Protein AF-A0A940ANB1-F1 (afdb_monomer)

Secondary structure (DSSP, 8-state):
----S----S-HHHHHHHHH---HHHHHTS-HHHHHHHHHHHHHHHHHHH-TTS-HHHHHHHHHHHHHHHHTTS-HHHHHHHHHHHHHHHHHHHHHHHHHHHHHHHHTTTS-GGG---SHHHHHHTTTTTTTHHHHS--

Foldseek 3Di:
DPPPDPDDPDDLLLLLCLQLVDDSVVLVPDDPVLNVLSSVLSSLLLCLQQQLVDDVVVSLVVSVVSLVVCVVVDDPVSNVSNVNSSVVNVVVSVVVVVVVVVVLVVVVVPDPPVVDDDHRVVVVVVPVPCSVVVSVDDD

Nearest PDB structures (foldseek):
  9cu8-assembly1_A  TM=6.565E-01  e=6.803E+00  synthetic construct

Structure (mmCIF, N/CA/C/O backbone):
data_AF-A0A940ANB1-F1
#
_entry.id   AF-A0A940ANB1-F1
#
loop_
_atom_site.group_PDB
_atom_site.id
_atom_site.type_symbol
_atom_site.label_atom_id
_atom_site.label_alt_id
_atom_site.label_comp_id
_atom_site.label_asym_id
_atom_site.label_entity_id
_atom_site.label_seq_id
_atom_site.pdbx_PDB_ins_code
_atom_site.Cartn_x
_atom_site.Cartn_y
_atom_site.Cartn_z
_atom_site.occupancy
_atom_site.B_iso_or_equiv
_atom_site.auth_seq_id
_atom_site.auth_comp_id
_atom_site.auth_asym_id
_atom_site.auth_atom_id
_atom_site.pdbx_PDB_model_num
ATOM 1 N N . MET A 1 1 ? 27.327 -0.856 2.476 1.00 36.88 1 MET A N 1
ATOM 2 C CA . MET A 1 1 ? 26.542 -0.294 3.599 1.00 36.88 1 MET A CA 1
ATOM 3 C C . MET A 1 1 ? 25.291 -1.144 3.714 1.00 36.88 1 MET A C 1
ATOM 5 O O . MET A 1 1 ? 24.704 -1.387 2.666 1.00 36.88 1 MET A O 1
ATOM 9 N N . PRO A 1 2 ? 24.929 -1.680 4.891 1.00 42.09 2 PRO A N 1
ATOM 10 C CA . PRO A 1 2 ? 23.732 -2.504 4.989 1.00 42.09 2 PRO A CA 1
ATOM 11 C C . PRO A 1 2 ? 22.532 -1.597 4.712 1.00 42.09 2 PRO A C 1
ATOM 13 O O . PRO A 1 2 ? 22.442 -0.509 5.285 1.00 42.09 2 PRO A O 1
ATOM 16 N N . GLN A 1 3 ? 21.682 -1.996 3.766 1.00 41.97 3 GLN A N 1
ATOM 17 C CA . GLN A 1 3 ? 20.464 -1.269 3.438 1.00 41.97 3 GLN A CA 1
ATOM 18 C C . GLN A 1 3 ? 19.601 -1.202 4.702 1.00 41.97 3 GLN A C 1
ATOM 20 O O . GLN A 1 3 ? 19.067 -2.211 5.148 1.00 41.97 3 GLN A O 1
ATOM 25 N N . LYS A 1 4 ? 19.505 -0.018 5.316 1.00 41.09 4 LYS A N 1
ATOM 26 C CA . LYS A 1 4 ? 18.552 0.270 6.396 1.00 41.09 4 LYS A CA 1
ATOM 27 C C . LYS A 1 4 ? 17.179 0.561 5.784 1.00 41.09 4 LYS A C 1
ATOM 29 O O . LYS A 1 4 ? 16.642 1.650 5.959 1.00 41.09 4 LYS A O 1
ATOM 34 N N . GLY A 1 5 ? 16.677 -0.379 4.992 1.00 49.72 5 GLY A N 1
ATOM 35 C CA . GLY A 1 5 ? 15.262 -0.435 4.654 1.00 49.72 5 GLY A CA 1
ATOM 36 C C . GLY A 1 5 ? 14.501 -1.121 5.793 1.00 49.72 5 GLY A C 1
ATOM 37 O O . GLY A 1 5 ? 15.119 -1.837 6.587 1.00 49.72 5 GLY A O 1
ATOM 38 N N . PRO A 1 6 ? 13.189 -0.896 5.926 1.00 55.38 6 PRO A N 1
ATOM 39 C CA . PRO A 1 6 ? 12.353 -1.721 6.793 1.00 55.38 6 PRO A CA 1
ATOM 40 C C . PRO A 1 6 ? 12.546 -3.198 6.413 1.00 55.38 6 PRO A C 1
ATOM 42 O O . PRO A 1 6 ? 12.439 -3.559 5.246 1.00 55.38 6 PRO A O 1
ATOM 45 N N . HIS A 1 7 ? 12.879 -4.054 7.381 1.00 57.97 7 HIS A N 1
ATOM 46 C CA . HIS A 1 7 ? 12.994 -5.489 7.124 1.00 57.97 7 HIS A CA 1
ATOM 47 C C . HIS A 1 7 ? 11.590 -6.084 7.011 1.00 57.97 7 HIS A C 1
ATOM 49 O O . HIS A 1 7 ? 10.939 -6.324 8.025 1.00 57.97 7 HIS A O 1
ATOM 55 N N . ILE A 1 8 ? 11.132 -6.297 5.780 1.00 61.28 8 ILE A N 1
ATOM 56 C CA . ILE A 1 8 ? 9.931 -7.075 5.476 1.00 61.28 8 ILE A CA 1
ATOM 57 C C . ILE A 1 8 ? 10.381 -8.529 5.284 1.00 61.28 8 ILE A C 1
ATOM 59 O O . ILE A 1 8 ? 11.298 -8.799 4.511 1.00 61.28 8 ILE A O 1
ATOM 63 N N . SER A 1 9 ? 9.798 -9.465 6.035 1.00 68.06 9 SER A N 1
ATOM 64 C CA . SER A 1 9 ? 10.188 -10.887 6.011 1.00 68.06 9 SER A CA 1
ATOM 65 C C . SER A 1 9 ? 9.550 -11.685 4.865 1.00 68.06 9 SER A C 1
ATOM 67 O O . SER A 1 9 ? 9.920 -12.835 4.634 1.00 68.06 9 SER A O 1
ATOM 69 N N . ILE A 1 10 ? 8.624 -11.064 4.135 1.00 71.75 10 ILE A N 1
ATOM 70 C CA . ILE A 1 10 ? 7.862 -11.638 3.022 1.00 71.75 10 ILE A CA 1
ATOM 71 C C . ILE A 1 10 ? 8.644 -11.480 1.711 1.00 71.75 10 ILE A C 1
ATOM 73 O O . ILE A 1 10 ? 9.377 -10.509 1.530 1.00 71.75 10 ILE A O 1
ATOM 77 N N . SER A 1 11 ? 8.465 -12.422 0.777 1.00 85.44 11 SER A N 1
ATOM 78 C CA . SER A 1 11 ? 9.072 -12.333 -0.557 1.00 85.44 11 SER A CA 1
ATOM 79 C C . SER A 1 11 ? 8.687 -11.022 -1.269 1.00 85.44 11 SER A C 1
ATOM 81 O O . SER A 1 11 ? 7.489 -10.723 -1.359 1.00 85.44 11 SER A O 1
ATOM 83 N N . PRO A 1 12 ? 9.655 -10.278 -1.839 1.00 86.56 12 PRO A N 1
ATOM 84 C CA . PRO A 1 12 ? 9.388 -9.059 -2.602 1.00 86.56 12 PRO A CA 1
ATOM 85 C C . PRO A 1 12 ? 8.376 -9.258 -3.736 1.00 86.56 12 PRO A C 1
ATOM 87 O O . PRO A 1 12 ? 7.512 -8.409 -3.937 1.00 86.56 12 PRO A O 1
ATOM 90 N N . ASP A 1 13 ? 8.413 -10.403 -4.421 1.00 89.25 13 ASP A N 1
ATOM 91 C CA . ASP A 1 13 ? 7.499 -10.706 -5.532 1.00 89.25 13 ASP A CA 1
ATOM 92 C C . ASP A 1 13 ? 6.045 -10.792 -5.057 1.00 89.25 13 ASP A C 1
ATOM 94 O O . ASP A 1 13 ? 5.119 -10.330 -5.727 1.00 89.25 13 ASP A O 1
ATOM 98 N N . PHE A 1 14 ? 5.843 -11.332 -3.852 1.00 88.88 14 PHE A N 1
ATOM 99 C CA . PHE A 1 14 ? 4.524 -11.413 -3.240 1.00 88.88 14 PHE A CA 1
ATOM 100 C C . PHE A 1 14 ? 4.016 -10.024 -2.839 1.00 88.88 14 PHE A C 1
ATOM 102 O O . PHE A 1 14 ? 2.851 -9.698 -3.070 1.00 88.88 14 PHE A O 1
ATOM 109 N N . VAL A 1 15 ? 4.890 -9.178 -2.284 1.00 90.06 15 VAL A N 1
ATOM 110 C CA . VAL A 1 15 ? 4.549 -7.789 -1.942 1.00 90.06 15 VAL A CA 1
ATOM 111 C C . VAL A 1 15 ? 4.177 -7.009 -3.204 1.00 90.06 15 VAL A C 1
ATOM 113 O O . VAL A 1 15 ? 3.132 -6.361 -3.235 1.00 90.06 15 VAL A O 1
ATOM 116 N N . VAL A 1 16 ? 4.962 -7.130 -4.277 1.00 94.44 16 VAL A N 1
ATOM 117 C CA . VAL A 1 16 ? 4.680 -6.500 -5.575 1.00 94.44 16 VAL A CA 1
ATOM 118 C C . VAL A 1 16 ? 3.343 -6.974 -6.144 1.00 94.44 16 VAL A C 1
ATOM 120 O O . VAL A 1 16 ? 2.517 -6.145 -6.532 1.00 94.44 16 VAL A O 1
ATOM 123 N N . ASN A 1 17 ? 3.075 -8.281 -6.145 1.00 94.50 17 ASN A N 1
ATOM 124 C CA . ASN A 1 17 ? 1.800 -8.808 -6.623 1.00 94.50 17 ASN A CA 1
ATOM 125 C C . ASN A 1 17 ? 0.613 -8.297 -5.805 1.00 94.50 17 ASN A C 1
ATOM 127 O O . ASN A 1 17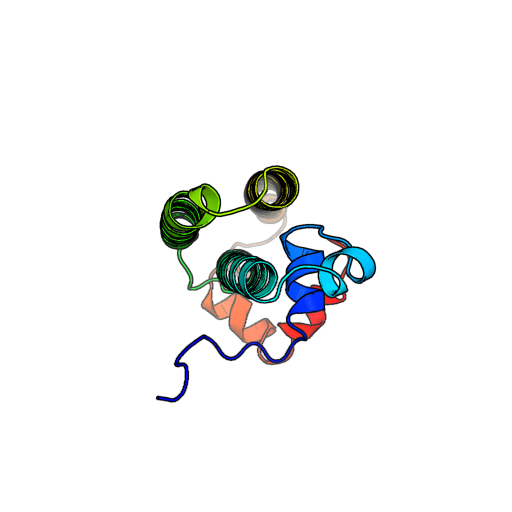 ? -0.400 -7.876 -6.362 1.00 94.50 17 ASN A O 1
ATOM 131 N N . ARG A 1 18 ? 0.729 -8.304 -4.480 1.00 90.81 18 ARG A N 1
ATOM 132 C CA . ARG A 1 18 ? -0.365 -7.901 -3.601 1.00 90.81 18 ARG A CA 1
ATOM 133 C C . ARG A 1 18 ? -0.667 -6.409 -3.693 1.00 90.81 18 ARG A C 1
ATOM 135 O O . ARG A 1 18 ? -1.838 -6.035 -3.742 1.00 90.81 18 ARG A O 1
ATOM 142 N N . ILE A 1 19 ? 0.376 -5.583 -3.703 1.00 94.19 19 ILE A N 1
ATOM 143 C CA . ILE A 1 19 ? 0.274 -4.125 -3.614 1.00 94.19 19 ILE A CA 1
ATOM 144 C C . ILE A 1 19 ? 0.051 -3.491 -4.985 1.00 94.19 19 ILE A C 1
ATOM 146 O O . ILE A 1 19 ? -0.849 -2.671 -5.135 1.00 94.19 19 ILE A O 1
ATOM 150 N N . LEU A 1 20 ? 0.834 -3.888 -5.992 1.00 96.31 20 LEU A N 1
ATOM 151 C CA . LEU A 1 20 ? 0.785 -3.306 -7.337 1.00 96.31 20 LEU A CA 1
ATOM 152 C C . LEU A 1 20 ? -0.037 -4.136 -8.330 1.00 96.31 20 LEU A C 1
ATOM 154 O O . LEU A 1 20 ? -0.216 -3.704 -9.464 1.00 96.31 20 LEU A O 1
ATOM 158 N N . ARG A 1 21 ? -0.545 -5.314 -7.933 1.00 95.19 21 ARG A N 1
ATOM 159 C CA . ARG A 1 21 ? -1.335 -6.224 -8.794 1.00 95.19 21 ARG A CA 1
ATOM 160 C C . ARG A 1 21 ? -0.591 -6.719 -10.036 1.00 95.19 21 ARG A C 1
ATOM 162 O O . ARG A 1 21 ? -1.212 -7.187 -10.986 1.00 95.19 21 ARG A O 1
ATOM 169 N N . ILE A 1 22 ? 0.739 -6.682 -10.001 1.00 95.50 22 ILE A N 1
ATOM 170 C CA . ILE A 1 22 ? 1.594 -7.183 -11.078 1.00 95.50 22 ILE A CA 1
ATOM 171 C C . ILE A 1 22 ? 1.689 -8.704 -10.949 1.00 95.50 22 ILE A C 1
ATOM 173 O O . ILE A 1 22 ? 1.943 -9.235 -9.867 1.00 95.50 22 ILE A O 1
ATOM 177 N N . ASN A 1 23 ? 1.434 -9.428 -12.037 1.00 93.69 23 ASN A N 1
ATOM 178 C CA . ASN A 1 23 ? 1.528 -10.885 -12.044 1.00 93.69 23 ASN A CA 1
ATOM 179 C C . ASN A 1 23 ? 2.981 -11.335 -11.785 1.00 93.69 23 ASN A C 1
ATOM 181 O O . ASN A 1 23 ? 3.905 -10.753 -12.342 1.00 93.69 23 ASN A O 1
ATOM 185 N N . ILE A 1 24 ? 3.166 -12.361 -10.947 1.00 92.62 24 ILE A N 1
ATOM 186 C CA . ILE A 1 24 ? 4.496 -12.836 -10.528 1.00 92.62 24 ILE A CA 1
ATOM 187 C C . ILE A 1 24 ? 5.296 -13.370 -11.725 1.00 92.62 24 ILE A C 1
ATOM 189 O O . ILE A 1 24 ? 6.456 -13.005 -11.881 1.00 92.62 24 ILE A O 1
ATOM 193 N N . ASP A 1 25 ? 4.665 -14.150 -12.606 1.00 91.56 25 ASP A N 1
ATOM 194 C CA . ASP A 1 25 ? 5.330 -14.728 -13.781 1.00 91.56 25 ASP A CA 1
ATOM 195 C C . ASP A 1 25 ? 5.787 -13.635 -14.763 1.00 91.56 25 ASP A C 1
ATOM 197 O O . ASP A 1 25 ? 6.876 -13.717 -15.330 1.00 91.56 25 ASP A O 1
ATO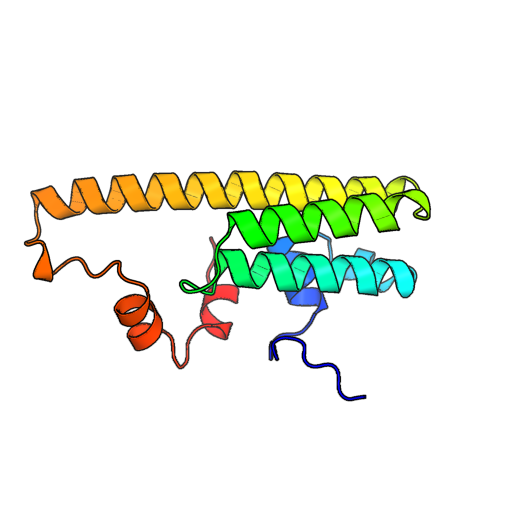M 201 N N . ASP A 1 26 ? 4.975 -12.585 -14.952 1.00 92.19 26 ASP A N 1
ATOM 202 C CA . ASP A 1 26 ? 5.383 -11.419 -15.748 1.00 92.19 26 ASP A CA 1
ATOM 203 C C . ASP A 1 26 ? 6.539 -10.677 -15.066 1.00 92.19 26 ASP A C 1
ATOM 205 O O . ASP A 1 26 ? 7.544 -10.358 -15.702 1.00 92.19 26 ASP A O 1
ATOM 209 N N . PHE A 1 27 ? 6.430 -10.464 -13.754 1.00 95.00 27 PHE A N 1
ATOM 210 C CA . PHE A 1 27 ? 7.409 -9.728 -12.964 1.00 95.00 27 PHE A CA 1
ATOM 211 C C . PHE A 1 27 ? 8.804 -10.370 -12.976 1.00 95.00 27 PHE A C 1
ATOM 213 O O . PHE A 1 27 ? 9.803 -9.659 -13.116 1.00 95.00 27 PHE A O 1
ATOM 220 N N . GLU A 1 28 ? 8.900 -11.700 -12.906 1.00 93.19 28 GLU A N 1
ATOM 221 C CA . GLU A 1 28 ? 10.174 -12.430 -12.990 1.00 93.19 28 GLU A CA 1
ATOM 222 C C . GLU A 1 28 ? 10.941 -12.135 -14.293 1.00 93.19 28 GLU A C 1
ATOM 224 O O . GLU A 1 28 ? 12.177 -12.094 -14.305 1.00 93.19 28 GLU A O 1
ATOM 229 N N . GLY A 1 29 ? 10.221 -11.874 -15.389 1.00 93.81 29 GLY A N 1
ATOM 230 C CA . GLY A 1 29 ? 10.793 -11.554 -16.696 1.00 93.81 29 GLY A CA 1
ATOM 231 C C . GLY A 1 29 ? 11.287 -10.112 -16.846 1.00 93.81 29 GLY A C 1
ATOM 232 O O . GLY A 1 29 ? 11.946 -9.790 -17.840 1.00 93.81 29 GLY A O 1
ATOM 233 N N . TRP A 1 30 ? 10.991 -9.226 -15.891 1.00 96.44 30 TRP A N 1
ATOM 234 C CA . TRP A 1 30 ? 11.328 -7.808 -16.004 1.00 96.44 30 TRP A CA 1
ATOM 235 C C . TRP A 1 30 ? 12.830 -7.548 -15.818 1.00 96.44 30 TRP A C 1
ATOM 237 O O . TRP A 1 30 ? 13.502 -8.272 -15.079 1.00 96.44 30 TRP A O 1
ATOM 247 N N . PRO A 1 31 ? 13.385 -6.481 -16.427 1.00 96.44 31 PRO A N 1
ATOM 248 C CA . PRO A 1 31 ? 14.765 -6.086 -16.185 1.00 96.44 31 PRO A CA 1
ATOM 249 C C . PRO A 1 31 ? 14.990 -5.748 -14.709 1.00 96.44 31 PRO A C 1
ATOM 251 O O . PRO A 1 31 ? 14.153 -5.104 -14.078 1.00 96.44 31 PRO A O 1
ATOM 254 N N . GLU A 1 32 ? 16.160 -6.112 -14.185 1.00 94.62 32 GLU A N 1
ATOM 255 C CA . GLU A 1 32 ? 16.497 -5.974 -12.761 1.00 94.62 32 GLU A CA 1
ATOM 256 C C . GLU A 1 32 ? 16.247 -4.564 -12.206 1.00 94.62 32 GLU A C 1
ATOM 258 O O . GLU A 1 32 ? 15.662 -4.406 -11.139 1.00 94.62 32 GLU A O 1
ATOM 263 N N . SER A 1 33 ? 16.620 -3.521 -12.951 1.00 93.31 33 SER A N 1
ATOM 264 C CA . SER A 1 33 ? 16.404 -2.133 -12.527 1.00 93.31 33 SER A CA 1
ATOM 265 C C . SER A 1 33 ? 14.922 -1.776 -12.386 1.00 93.31 33 SER A C 1
ATOM 267 O O . SER A 1 33 ? 14.552 -1.010 -11.501 1.00 93.31 33 SER A O 1
ATOM 269 N N . VAL A 1 34 ? 14.067 -2.341 -13.242 1.00 96.12 34 VAL A N 1
ATOM 270 C CA . VAL A 1 34 ? 12.615 -2.132 -13.200 1.00 96.12 34 VAL A CA 1
ATOM 271 C C . VAL A 1 34 ? 12.012 -2.886 -12.019 1.00 96.12 34 VAL A C 1
ATOM 273 O O . VAL A 1 34 ? 11.187 -2.330 -11.295 1.00 96.12 34 VAL A O 1
ATOM 276 N N . ARG A 1 35 ? 12.465 -4.124 -11.779 1.00 96.19 35 ARG A N 1
ATOM 277 C CA . ARG A 1 35 ? 12.049 -4.902 -10.608 1.00 96.19 35 ARG A CA 1
ATOM 278 C C . ARG A 1 35 ? 12.397 -4.195 -9.312 1.00 96.19 35 ARG A C 1
ATOM 280 O O . ARG A 1 35 ? 11.541 -4.060 -8.447 1.00 96.19 35 ARG A O 1
ATOM 287 N N . GLN A 1 36 ? 13.620 -3.683 -9.201 1.00 94.88 36 GLN A N 1
ATOM 288 C CA . GLN A 1 36 ? 14.069 -2.991 -7.999 1.00 94.88 36 GLN A CA 1
ATOM 289 C C . GLN A 1 36 ? 13.232 -1.739 -7.702 1.00 94.88 36 GLN A C 1
ATOM 291 O O . GLN A 1 36 ? 12.918 -1.480 -6.537 1.00 94.88 36 GLN A O 1
ATOM 296 N N . LEU A 1 37 ? 12.836 -0.992 -8.739 1.00 95.69 37 LEU A N 1
ATOM 297 C CA . LEU A 1 37 ? 11.917 0.136 -8.599 1.00 95.69 37 LEU A CA 1
ATOM 298 C C . LEU A 1 37 ? 10.549 -0.330 -8.092 1.00 95.69 37 LEU A C 1
ATOM 300 O O . LEU A 1 37 ? 10.078 0.187 -7.078 1.00 95.69 37 LEU A O 1
ATOM 304 N N . ALA A 1 38 ? 9.941 -1.315 -8.759 1.00 96.75 38 ALA A N 1
ATOM 305 C CA . ALA A 1 38 ? 8.625 -1.839 -8.402 1.00 96.75 38 ALA A CA 1
ATOM 306 C C . ALA A 1 38 ? 8.592 -2.402 -6.973 1.00 96.75 38 ALA A C 1
ATOM 308 O O . ALA A 1 38 ? 7.678 -2.071 -6.224 1.00 96.75 38 ALA A O 1
ATOM 309 N N . ILE A 1 39 ? 9.614 -3.167 -6.571 1.00 95.50 39 ILE A N 1
ATOM 310 C CA . ILE A 1 39 ? 9.791 -3.655 -5.195 1.00 95.50 39 ILE A CA 1
ATOM 311 C C . ILE A 1 39 ? 9.829 -2.475 -4.235 1.00 95.50 39 ILE A C 1
ATOM 313 O O . ILE A 1 39 ? 9.043 -2.424 -3.299 1.00 95.50 39 ILE A O 1
ATOM 317 N N . SER A 1 40 ? 10.683 -1.485 -4.500 1.00 94.88 40 SER A N 1
ATOM 318 C CA . SER A 1 40 ? 10.850 -0.364 -3.577 1.00 94.88 40 SER A CA 1
ATOM 319 C C . SER A 1 40 ? 9.573 0.463 -3.395 1.00 94.88 40 SER A C 1
ATOM 321 O O . SER A 1 40 ? 9.292 0.923 -2.292 1.00 94.88 40 SER A O 1
ATOM 323 N N . ILE A 1 41 ? 8.782 0.619 -4.460 1.00 96.56 41 ILE A N 1
ATOM 324 C CA . ILE A 1 41 ? 7.471 1.270 -4.409 1.00 96.56 41 ILE A CA 1
ATOM 325 C C . ILE A 1 41 ? 6.484 0.397 -3.630 1.00 96.56 41 ILE A C 1
ATOM 327 O O . ILE A 1 41 ? 5.796 0.896 -2.744 1.00 96.56 41 ILE A O 1
ATOM 331 N N . ALA A 1 42 ? 6.419 -0.901 -3.934 1.00 95.38 42 ALA A N 1
ATOM 332 C CA . ALA A 1 42 ? 5.492 -1.824 -3.294 1.00 95.38 42 ALA A CA 1
ATOM 333 C C . ALA A 1 42 ? 5.749 -1.951 -1.785 1.00 95.38 42 ALA A C 1
ATOM 335 O O . ALA A 1 42 ? 4.797 -1.945 -1.012 1.00 95.38 42 ALA A O 1
ATOM 336 N N . GLU A 1 43 ? 7.009 -2.005 -1.352 1.00 91.19 43 GLU A N 1
ATOM 337 C CA . GLU A 1 43 ? 7.389 -2.030 0.065 1.00 91.19 43 GLU A CA 1
ATOM 338 C C . GLU A 1 43 ? 6.968 -0.748 0.795 1.00 91.19 43 GLU A C 1
ATOM 340 O O . GLU A 1 43 ? 6.480 -0.799 1.923 1.00 91.19 43 GLU A O 1
ATOM 345 N N . GLU A 1 44 ? 7.122 0.415 0.159 1.00 92.94 44 GLU A N 1
ATOM 346 C CA . GLU A 1 44 ? 6.746 1.692 0.766 1.00 92.94 44 GLU A CA 1
ATOM 347 C C . GLU A 1 44 ? 5.220 1.819 0.900 1.00 92.94 44 GLU A C 1
ATOM 349 O O . GLU A 1 44 ? 4.709 2.176 1.963 1.00 92.94 44 GLU A O 1
ATOM 354 N N . LEU A 1 45 ? 4.478 1.435 -0.142 1.00 94.56 45 LEU A N 1
ATOM 355 C CA . LEU A 1 45 ? 3.015 1.362 -0.117 1.00 94.56 45 LEU A CA 1
ATOM 356 C C . LEU A 1 45 ? 2.505 0.308 0.882 1.00 94.56 45 LEU A C 1
ATOM 358 O O . LEU A 1 45 ? 1.534 0.555 1.596 1.00 94.56 45 LEU A O 1
ATOM 362 N N . PHE A 1 46 ? 3.187 -0.833 1.001 1.00 90.81 46 PHE A N 1
ATOM 363 C CA . PHE A 1 46 ? 2.890 -1.853 2.007 1.00 90.81 46 PHE A CA 1
ATOM 364 C C . PHE A 1 46 ? 2.942 -1.268 3.422 1.00 90.81 46 PHE A C 1
ATOM 366 O O . PHE A 1 46 ? 2.041 -1.508 4.225 1.00 90.81 46 PHE A O 1
ATOM 373 N N . LEU A 1 47 ? 3.942 -0.435 3.726 1.00 87.19 47 LEU A N 1
ATOM 374 C CA . LEU A 1 47 ? 4.010 0.244 5.019 1.00 87.19 47 LEU A CA 1
ATOM 375 C C . LEU A 1 47 ? 2.823 1.184 5.255 1.00 87.19 47 LEU A C 1
ATOM 377 O O . LEU A 1 47 ? 2.311 1.213 6.370 1.00 87.19 47 LEU A O 1
ATOM 381 N N . ALA A 1 48 ? 2.367 1.924 4.241 1.00 90.38 48 ALA A N 1
ATOM 382 C CA . ALA A 1 48 ? 1.191 2.788 4.382 1.00 90.38 48 ALA A CA 1
ATOM 383 C C . ALA A 1 48 ? -0.095 1.997 4.671 1.00 90.38 48 ALA A C 1
ATOM 385 O O . ALA A 1 48 ? -0.936 2.460 5.437 1.00 90.38 48 ALA A O 1
ATOM 386 N N . ALA A 1 49 ? -0.240 0.804 4.090 1.00 88.56 49 ALA A N 1
ATOM 387 C CA . ALA A 1 49 ? -1.402 -0.047 4.329 1.00 88.56 49 ALA A CA 1
ATOM 388 C C . ALA A 1 49 ? -1.356 -0.743 5.699 1.00 88.56 49 ALA A C 1
ATOM 390 O O . ALA A 1 49 ? -2.366 -0.803 6.399 1.00 88.56 49 ALA A O 1
ATOM 391 N N . TYR A 1 50 ? -0.193 -1.264 6.092 1.00 83.44 50 TYR A N 1
ATOM 392 C CA . TYR A 1 50 ? -0.113 -2.239 7.183 1.00 83.44 50 TYR A CA 1
ATOM 393 C C . TYR A 1 50 ? 0.571 -1.732 8.455 1.00 83.44 50 TYR A C 1
ATOM 395 O O . TYR A 1 50 ? 0.453 -2.382 9.495 1.00 83.44 50 TYR A O 1
ATOM 403 N N . ASN A 1 51 ? 1.231 -0.569 8.428 1.00 83.38 51 ASN A N 1
ATOM 404 C CA . ASN A 1 51 ? 1.836 0.031 9.616 1.00 83.38 51 ASN A CA 1
ATOM 405 C C . ASN A 1 51 ? 1.037 1.264 10.086 1.00 83.38 51 ASN A C 1
ATOM 407 O O . ASN A 1 51 ? 1.153 2.336 9.491 1.00 83.38 51 ASN A O 1
ATOM 411 N N . PRO A 1 52 ? 0.288 1.176 11.202 1.00 82.81 52 PRO A N 1
ATOM 412 C CA . PRO A 1 52 ? -0.582 2.262 11.658 1.00 82.81 52 PRO A CA 1
ATOM 413 C C . PRO A 1 52 ? 0.177 3.484 12.207 1.00 82.81 52 PRO A C 1
ATOM 415 O O . PRO A 1 52 ? -0.442 4.504 12.506 1.00 82.81 52 PRO A O 1
ATOM 418 N N . PHE A 1 53 ? 1.503 3.403 12.357 1.00 84.12 53 PHE A N 1
ATOM 419 C CA . PHE A 1 53 ? 2.353 4.536 12.737 1.00 84.12 53 PHE A CA 1
ATOM 420 C C . PHE A 1 53 ? 2.911 5.299 11.531 1.00 84.12 53 PHE A C 1
ATOM 422 O O . PHE A 1 53 ? 3.506 6.365 11.700 1.00 84.12 53 PHE A O 1
ATOM 429 N N . VAL A 1 54 ? 2.753 4.757 10.324 1.00 86.38 54 VAL A N 1
ATOM 430 C CA . VAL A 1 54 ? 3.238 5.382 9.097 1.00 86.38 54 VAL A CA 1
ATOM 431 C C . VAL A 1 54 ? 2.183 6.347 8.572 1.00 86.38 54 VAL A C 1
ATOM 433 O O . VAL A 1 54 ? 1.004 6.027 8.459 1.00 86.38 54 VAL A O 1
ATOM 436 N N . ASN A 1 55 ? 2.617 7.564 8.250 1.00 90.50 55 ASN A N 1
ATOM 437 C CA . ASN A 1 55 ? 1.751 8.566 7.648 1.00 90.50 55 ASN 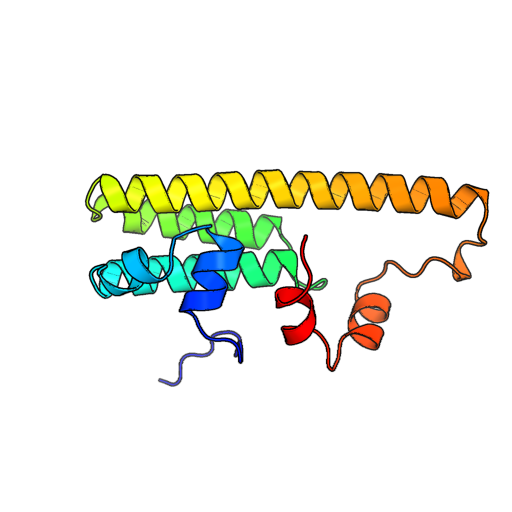A CA 1
ATOM 438 C C . ASN A 1 55 ? 1.605 8.295 6.139 1.00 90.50 55 ASN A C 1
ATOM 440 O O . ASN A 1 55 ? 2.579 8.394 5.388 1.00 90.50 55 ASN A O 1
ATOM 444 N N . ALA A 1 56 ? 0.382 7.981 5.705 1.00 92.19 56 ALA A N 1
ATOM 445 C CA . ALA A 1 56 ? 0.083 7.624 4.320 1.00 92.19 56 ALA A CA 1
ATOM 446 C C . ALA A 1 56 ? 0.373 8.760 3.321 1.00 92.19 56 ALA A C 1
ATOM 448 O O . ALA A 1 56 ? 0.897 8.489 2.245 1.00 92.19 56 ALA A O 1
ATOM 449 N N . ASP A 1 57 ? 0.123 10.026 3.674 1.00 94.38 57 ASP A N 1
ATOM 450 C CA . ASP A 1 57 ? 0.396 11.174 2.790 1.00 94.38 57 ASP A CA 1
ATOM 451 C C . ASP A 1 57 ? 1.897 11.378 2.540 1.00 94.38 57 ASP A C 1
ATOM 453 O O . ASP A 1 57 ? 2.326 11.735 1.437 1.00 94.38 57 ASP A O 1
ATOM 457 N N . THR A 1 58 ? 2.715 11.108 3.559 1.00 94.94 58 THR A N 1
ATOM 458 C CA . THR A 1 58 ? 4.178 11.138 3.455 1.00 94.94 58 THR A CA 1
ATOM 459 C C . THR A 1 58 ? 4.660 10.050 2.500 1.00 94.94 58 THR A C 1
ATOM 461 O O . THR A 1 58 ? 5.447 10.333 1.597 1.00 94.94 58 THR A O 1
ATOM 464 N N . VAL A 1 59 ? 4.136 8.827 2.645 1.00 95.00 59 VAL A N 1
ATOM 465 C CA . VAL A 1 59 ? 4.424 7.716 1.726 1.00 95.00 59 VAL A CA 1
ATOM 466 C C . VAL A 1 59 ? 3.965 8.040 0.307 1.00 95.00 59 VAL A C 1
ATOM 468 O O . VAL A 1 59 ? 4.732 7.862 -0.633 1.00 95.00 59 VAL A O 1
ATOM 471 N N . ARG A 1 60 ? 2.750 8.572 0.136 1.00 96.69 60 ARG A N 1
ATOM 472 C CA . ARG A 1 60 ? 2.206 8.985 -1.164 1.00 96.69 60 ARG A CA 1
ATOM 473 C C . ARG A 1 60 ? 3.129 9.965 -1.875 1.00 96.69 60 ARG A C 1
ATOM 475 O O . ARG A 1 60 ? 3.443 9.760 -3.043 1.00 96.69 60 ARG A O 1
ATOM 482 N N . SER A 1 61 ? 3.595 10.984 -1.159 1.00 96.88 61 SER A N 1
ATOM 483 C CA . SER A 1 61 ? 4.511 11.990 -1.704 1.00 96.88 61 SER A CA 1
ATOM 484 C C . SER A 1 61 ? 5.859 11.376 -2.099 1.00 96.88 61 SER A C 1
ATOM 486 O O . SER A 1 61 ? 6.349 11.623 -3.197 1.00 96.88 61 SER A O 1
ATOM 488 N N . SER A 1 62 ? 6.425 10.527 -1.235 1.00 96.12 62 SER A N 1
ATOM 489 C CA . SER A 1 62 ? 7.706 9.844 -1.472 1.00 96.12 62 SER A CA 1
ATOM 490 C C . SER A 1 62 ? 7.654 8.889 -2.673 1.00 96.12 62 SER A C 1
ATOM 492 O O . SER A 1 62 ? 8.522 8.925 -3.550 1.00 96.12 62 SER A O 1
ATOM 494 N N . VAL A 1 63 ? 6.595 8.076 -2.769 1.00 96.94 63 VAL A N 1
ATOM 495 C CA . VAL A 1 63 ? 6.364 7.157 -3.892 1.00 96.94 63 VAL A CA 1
ATOM 496 C C . VAL A 1 63 ? 6.191 7.926 -5.197 1.00 96.94 63 VAL A C 1
ATOM 498 O O . VAL A 1 63 ? 6.795 7.548 -6.201 1.00 96.94 63 VAL A O 1
ATOM 501 N N . GLN A 1 64 ? 5.414 9.013 -5.183 1.00 96.25 64 GLN A N 1
ATOM 502 C CA . GLN A 1 64 ? 5.204 9.846 -6.364 1.00 96.25 64 GLN A CA 1
ATOM 503 C C . GLN A 1 64 ? 6.524 10.449 -6.860 1.00 96.25 64 GLN A C 1
ATOM 505 O O . GLN A 1 64 ? 6.856 10.301 -8.034 1.00 96.25 64 GLN A O 1
ATOM 510 N N . GLU A 1 65 ? 7.314 11.056 -5.970 1.00 96.19 65 GLU A N 1
ATOM 511 C CA . GLU A 1 65 ? 8.610 11.650 -6.321 1.00 96.19 65 GLU A CA 1
ATOM 512 C C . GLU A 1 65 ? 9.573 10.603 -6.906 1.00 96.19 65 GLU A C 1
ATOM 514 O O . GLU A 1 65 ? 10.239 10.839 -7.919 1.00 96.19 65 GLU A O 1
ATOM 519 N N . ARG A 1 66 ? 9.635 9.415 -6.291 1.00 95.31 66 ARG A N 1
ATOM 520 C CA . ARG A 1 66 ? 10.467 8.307 -6.772 1.00 95.31 66 ARG A CA 1
ATOM 521 C C . ARG A 1 66 ? 10.032 7.839 -8.157 1.00 95.31 66 ARG A C 1
ATOM 523 O O . ARG A 1 66 ? 10.872 7.703 -9.048 1.00 95.31 66 ARG A O 1
ATOM 530 N N . TYR A 1 67 ? 8.735 7.607 -8.338 1.00 96.00 67 TYR A N 1
ATOM 531 C CA . TYR A 1 67 ? 8.182 7.145 -9.603 1.00 96.00 67 TYR A CA 1
ATOM 532 C C . TYR A 1 67 ? 8.413 8.170 -10.720 1.00 96.00 67 TYR A C 1
ATOM 534 O O . TYR A 1 67 ? 8.908 7.808 -11.785 1.00 96.00 67 TYR A O 1
ATOM 542 N N . GLU A 1 68 ? 8.143 9.455 -10.484 1.00 95.06 68 GLU A N 1
ATOM 543 C CA . GLU A 1 68 ? 8.369 10.520 -11.471 1.00 95.06 68 GLU A CA 1
ATOM 544 C C . GLU A 1 68 ? 9.835 10.611 -11.902 1.00 95.06 68 GLU A C 1
ATOM 546 O O . GLU A 1 68 ? 10.131 10.735 -13.091 1.00 95.06 68 GLU A O 1
ATOM 551 N N . ARG A 1 69 ? 10.766 10.490 -10.952 1.00 94.31 69 ARG A N 1
ATOM 552 C CA . ARG A 1 69 ? 12.203 10.542 -11.235 1.00 94.31 69 ARG A CA 1
ATOM 553 C C . ARG A 1 69 ? 12.679 9.370 -12.094 1.00 94.31 69 ARG A C 1
ATOM 555 O O . ARG A 1 69 ? 13.509 9.562 -12.980 1.00 94.31 69 ARG A O 1
ATOM 562 N N . GLU A 1 70 ? 12.205 8.160 -11.814 1.00 92.56 70 GLU A N 1
ATOM 563 C CA . GLU A 1 70 ? 12.750 6.932 -12.411 1.00 92.56 70 GLU A CA 1
ATOM 564 C C . GLU A 1 70 ? 11.988 6.493 -13.672 1.00 92.56 70 GLU A C 1
ATOM 566 O O . GLU A 1 70 ? 12.595 5.949 -14.603 1.00 92.56 70 GLU A O 1
ATOM 571 N N . SER A 1 71 ? 10.695 6.823 -13.768 1.00 90.44 71 SER A N 1
ATOM 572 C CA . SER A 1 71 ? 9.818 6.470 -14.897 1.00 90.44 71 SER A CA 1
ATOM 573 C C . SER A 1 71 ? 10.277 7.017 -16.249 1.00 90.44 71 SER A C 1
ATOM 575 O O . SER A 1 71 ? 10.052 6.368 -17.267 1.00 90.44 71 SER A O 1
ATOM 577 N N . ILE A 1 72 ? 10.993 8.148 -16.276 1.00 89.62 72 ILE A N 1
ATOM 578 C CA . ILE A 1 72 ? 11.521 8.774 -17.506 1.00 89.62 72 ILE A CA 1
ATOM 579 C C . ILE A 1 72 ? 12.434 7.815 -18.289 1.00 89.62 72 ILE A C 1
ATOM 581 O O . ILE A 1 72 ? 12.515 7.880 -19.515 1.00 89.62 72 ILE A O 1
ATOM 585 N N . SER A 1 73 ? 13.133 6.928 -17.579 1.00 90.50 73 SER A N 1
ATOM 586 C CA . SER A 1 73 ? 14.078 5.968 -18.160 1.00 90.50 73 SER A CA 1
ATOM 587 C C . SER A 1 73 ? 13.457 4.610 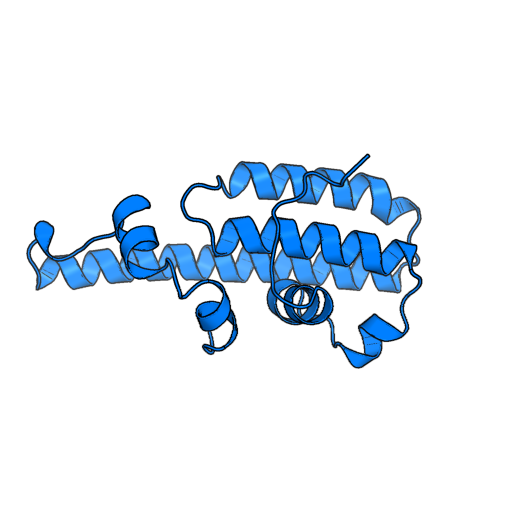-18.502 1.00 90.50 73 SER A C 1
ATOM 589 O O . SER A 1 73 ? 14.124 3.759 -19.096 1.00 90.50 73 SER A O 1
ATOM 591 N N . LEU A 1 74 ? 12.193 4.391 -18.132 1.00 93.38 74 LEU A N 1
ATOM 592 C CA . LEU A 1 74 ? 11.510 3.120 -18.323 1.00 93.38 74 LEU A CA 1
ATOM 593 C C . LEU A 1 74 ? 10.909 3.018 -19.724 1.00 93.38 74 LEU A C 1
ATOM 595 O O . LEU A 1 74 ? 10.427 3.990 -20.305 1.00 93.38 74 LEU A O 1
ATOM 599 N N . ALA A 1 75 ? 10.863 1.793 -20.248 1.00 95.50 75 ALA A N 1
ATOM 600 C CA . ALA A 1 75 ? 10.002 1.508 -21.386 1.00 95.50 75 ALA A CA 1
ATOM 601 C C . ALA A 1 75 ? 8.532 1.760 -21.006 1.00 95.50 75 ALA A C 1
ATOM 603 O O . ALA A 1 75 ? 8.123 1.486 -19.876 1.00 95.50 75 ALA A O 1
ATOM 604 N N . HIS A 1 76 ? 7.741 2.230 -21.976 1.00 94.75 76 HIS A N 1
ATOM 605 C CA . HIS A 1 76 ? 6.351 2.648 -21.763 1.00 94.75 76 HIS A CA 1
ATOM 606 C C . HIS A 1 76 ? 5.509 1.594 -21.034 1.00 94.75 76 HIS A C 1
ATOM 608 O O . HIS A 1 76 ? 4.795 1.935 -20.101 1.00 94.75 76 HIS A O 1
ATOM 614 N N . TYR A 1 77 ? 5.664 0.317 -21.401 1.00 95.69 77 TYR A N 1
ATOM 615 C CA . TYR A 1 77 ? 4.973 -0.799 -20.754 1.00 95.69 77 TYR A CA 1
ATOM 616 C C . TYR A 1 77 ? 5.149 -0.803 -19.226 1.00 95.69 77 TYR A C 1
ATOM 618 O O . TYR A 1 77 ? 4.161 -0.765 -18.498 1.00 95.69 77 TYR A O 1
ATOM 626 N N . TYR A 1 78 ? 6.393 -0.782 -18.736 1.00 96.88 78 TYR A N 1
ATOM 627 C CA . TYR A 1 78 ? 6.678 -0.858 -17.300 1.00 96.88 78 TYR A CA 1
ATOM 628 C C . TYR A 1 78 ? 6.193 0.378 -16.546 1.00 96.88 78 TYR A C 1
ATOM 630 O O . TYR A 1 78 ? 5.644 0.255 -15.455 1.00 96.88 78 TYR A O 1
ATOM 638 N N . ALA A 1 79 ? 6.379 1.563 -17.136 1.00 96.19 79 ALA A N 1
ATOM 639 C CA . ALA A 1 79 ? 5.883 2.806 -16.557 1.00 96.19 79 A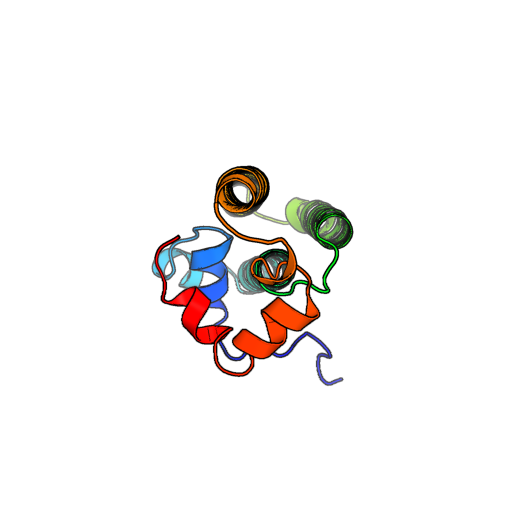LA A CA 1
ATOM 640 C C . ALA A 1 79 ? 4.358 2.743 -16.376 1.00 96.19 79 ALA A C 1
ATOM 642 O O . ALA A 1 79 ? 3.856 2.962 -15.276 1.00 96.19 79 ALA A O 1
ATOM 643 N N . THR A 1 80 ? 3.630 2.349 -17.424 1.00 96.38 80 THR A N 1
ATOM 644 C CA . THR A 1 80 ? 2.172 2.208 -17.373 1.00 96.38 80 THR A CA 1
ATOM 645 C C . THR A 1 80 ? 1.742 1.228 -16.287 1.00 96.38 80 THR A C 1
ATOM 647 O O . THR A 1 80 ? 0.995 1.628 -15.397 1.00 96.38 80 THR A O 1
ATOM 650 N N . VAL A 1 81 ? 2.272 0.001 -16.285 1.00 97.38 81 VAL A N 1
ATOM 651 C CA . VAL A 1 81 ? 1.883 -1.030 -15.307 1.00 97.38 81 VAL A CA 1
ATOM 652 C C . VAL A 1 81 ? 2.138 -0.575 -13.864 1.00 97.38 81 VAL A C 1
ATOM 654 O O . VAL A 1 81 ? 1.268 -0.725 -13.008 1.00 97.38 81 VAL A O 1
ATOM 657 N N . ILE A 1 82 ? 3.297 0.030 -13.581 1.00 97.38 82 ILE A N 1
ATOM 658 C CA . ILE A 1 82 ? 3.613 0.532 -12.235 1.00 97.38 82 ILE A CA 1
ATOM 659 C C . ILE A 1 82 ? 2.674 1.686 -11.852 1.00 97.38 82 ILE A C 1
ATOM 661 O O . ILE A 1 82 ? 2.142 1.694 -10.743 1.00 97.38 82 ILE A O 1
ATOM 665 N N . SER A 1 83 ? 2.434 2.647 -12.752 1.00 97.50 83 SER A N 1
ATOM 666 C CA . SER A 1 83 ? 1.546 3.786 -12.468 1.00 97.50 83 SER A CA 1
ATOM 667 C C . SER A 1 83 ? 0.097 3.375 -12.211 1.00 97.50 83 SER A C 1
ATOM 669 O O . SER A 1 83 ? -0.550 3.912 -11.307 1.00 97.50 83 SER A O 1
ATOM 671 N N . GLU A 1 84 ? -0.406 2.396 -12.966 1.00 97.75 84 GLU A N 1
ATOM 672 C CA . GLU A 1 84 ? -1.733 1.823 -12.762 1.00 97.75 84 GLU A CA 1
ATOM 673 C C . GLU A 1 84 ? -1.806 1.114 -11.409 1.00 97.75 84 GLU A C 1
ATOM 675 O O . GLU A 1 84 ? -2.737 1.372 -10.648 1.00 97.75 84 GLU A O 1
ATOM 680 N N . GLY A 1 85 ? -0.789 0.320 -11.055 1.00 97.81 85 GLY A N 1
ATOM 681 C CA . GLY A 1 85 ? -0.693 -0.325 -9.745 1.00 97.81 85 GLY A CA 1
ATOM 682 C C . GLY A 1 85 ? -0.721 0.674 -8.583 1.00 97.81 85 GLY A C 1
ATOM 683 O O . GLY A 1 85 ? -1.497 0.500 -7.645 1.00 97.81 85 GLY A O 1
ATOM 684 N N . ILE A 1 86 ? 0.049 1.767 -8.666 1.00 98.00 86 ILE A N 1
ATOM 685 C CA . ILE A 1 86 ? 0.043 2.843 -7.654 1.00 98.00 86 ILE A CA 1
ATOM 686 C C . ILE A 1 86 ? -1.349 3.482 -7.543 1.00 98.00 86 ILE A C 1
ATOM 688 O O . ILE A 1 86 ? -1.853 3.701 -6.441 1.00 98.00 86 ILE A O 1
ATOM 692 N N . THR A 1 87 ? -1.985 3.773 -8.679 1.00 97.81 87 THR A N 1
ATOM 693 C CA . THR A 1 87 ? -3.316 4.399 -8.717 1.00 97.81 87 THR A CA 1
ATOM 694 C C . THR A 1 87 ? -4.374 3.490 -8.094 1.00 97.81 87 THR A C 1
ATOM 696 O O . THR A 1 87 ? -5.163 3.931 -7.256 1.00 97.81 87 THR A O 1
ATOM 699 N N . MET A 1 88 ? -4.373 2.208 -8.466 1.00 97.50 88 MET A N 1
ATOM 700 C CA . MET A 1 88 ? -5.297 1.214 -7.924 1.00 97.50 88 MET A CA 1
ATOM 701 C C . MET A 1 88 ? -5.090 1.008 -6.425 1.00 97.50 88 MET A C 1
ATOM 703 O O . MET A 1 88 ? -6.074 0.930 -5.690 1.00 97.50 88 MET A O 1
ATOM 707 N N . PHE A 1 89 ? -3.836 0.968 -5.962 1.00 97.31 89 PHE A N 1
ATOM 708 C CA . PHE A 1 89 ? -3.523 0.870 -4.540 1.00 97.31 89 PHE A CA 1
ATOM 709 C C . PHE A 1 89 ? -4.162 2.014 -3.750 1.00 97.31 89 PHE A C 1
ATOM 711 O O . PHE A 1 89 ? -4.879 1.759 -2.786 1.00 97.31 89 PHE A O 1
ATOM 718 N N . TRP A 1 90 ? -3.956 3.268 -4.166 1.00 97.31 90 TRP A N 1
ATOM 719 C CA . TRP A 1 90 ? -4.497 4.410 -3.427 1.00 97.31 90 TRP A CA 1
ATOM 720 C C . TRP A 1 90 ? -6.018 4.462 -3.455 1.00 97.31 90 TRP A C 1
ATOM 722 O O . TRP A 1 90 ? -6.622 4.737 -2.423 1.00 97.31 90 TRP A O 1
ATOM 732 N N . SER A 1 91 ? -6.632 4.131 -4.593 1.00 96.50 91 SER A N 1
ATOM 733 C CA . SER A 1 91 ? -8.089 4.043 -4.687 1.00 96.50 91 SER A CA 1
ATOM 734 C C . SER A 1 91 ? -8.658 2.986 -3.735 1.00 96.50 91 SER A C 1
ATOM 736 O O . SER A 1 91 ? -9.647 3.251 -3.054 1.00 96.50 91 SER A O 1
ATOM 738 N N . ALA A 1 92 ? -8.030 1.809 -3.652 1.00 94.81 92 ALA A N 1
ATOM 739 C CA . ALA A 1 92 ? -8.449 0.755 -2.733 1.00 94.81 92 ALA A CA 1
ATOM 740 C C . ALA A 1 92 ? -8.212 1.143 -1.266 1.00 94.81 92 ALA A C 1
ATOM 742 O O . ALA A 1 92 ? -9.089 0.945 -0.429 1.00 94.81 92 ALA A O 1
ATOM 743 N N . HIS A 1 93 ? -7.057 1.737 -0.961 1.00 93.25 93 HIS A N 1
ATOM 744 C CA . HIS A 1 93 ? -6.708 2.170 0.388 1.00 93.25 93 HIS A CA 1
ATOM 745 C C . HIS A 1 93 ? -7.665 3.251 0.907 1.00 93.25 93 HIS A C 1
ATOM 747 O O . HIS A 1 93 ? -8.135 3.171 2.037 1.00 93.25 93 HIS A O 1
ATOM 753 N N . GLU A 1 94 ? -8.014 4.240 0.082 1.00 94.81 94 GLU A N 1
ATOM 754 C CA . GLU A 1 94 ? -8.989 5.272 0.450 1.00 94.81 94 GLU A CA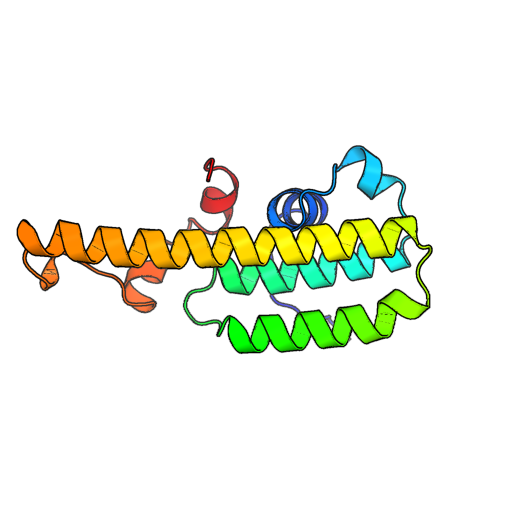 1
ATOM 755 C C . GLU A 1 94 ? -10.380 4.679 0.710 1.00 94.81 94 GLU A C 1
ATOM 757 O O . GLU A 1 94 ? -11.007 5.018 1.716 1.00 94.81 94 GLU A O 1
ATOM 762 N N . ALA A 1 95 ? -10.825 3.738 -0.130 1.00 95.12 95 ALA A N 1
ATOM 763 C CA . ALA A 1 95 ? -12.089 3.034 0.075 1.00 95.12 95 ALA A CA 1
ATOM 764 C C . ALA A 1 95 ? -12.099 2.222 1.385 1.00 95.12 95 ALA A C 1
ATOM 766 O O . ALA A 1 95 ? -13.104 2.202 2.097 1.00 95.12 95 ALA A O 1
ATOM 767 N N . GLU A 1 96 ? -10.980 1.589 1.747 1.00 91.88 96 GLU A N 1
ATOM 768 C CA . GLU A 1 96 ? -10.838 0.865 3.013 1.00 91.88 96 GLU A CA 1
ATOM 769 C C . GLU A 1 96 ? -10.894 1.810 4.225 1.00 91.88 96 GLU A C 1
ATOM 771 O O . GLU A 1 96 ? -11.567 1.520 5.217 1.00 91.88 96 GLU A O 1
ATOM 776 N N . LEU A 1 97 ? -10.235 2.971 4.148 1.00 90.75 97 LEU A N 1
ATOM 777 C CA . LEU A 1 97 ? -10.278 3.987 5.204 1.00 90.75 97 LEU A CA 1
ATOM 778 C C . LEU A 1 97 ? -11.694 4.550 5.403 1.00 90.75 97 LEU A C 1
ATOM 780 O O . LEU A 1 97 ? -12.125 4.743 6.548 1.00 90.75 97 LEU A O 1
ATOM 784 N N . GLU A 1 98 ? -12.423 4.791 4.312 1.00 94.88 98 GLU A N 1
ATOM 785 C CA . GLU A 1 98 ? -13.821 5.228 4.343 1.00 94.88 98 GLU A CA 1
ATOM 786 C C . GLU A 1 98 ? -14.714 4.149 4.964 1.00 94.88 98 GLU A C 1
ATOM 788 O O . GLU A 1 98 ? -15.449 4.418 5.920 1.00 94.88 98 GLU A O 1
ATOM 793 N N . PHE A 1 99 ? -14.577 2.903 4.503 1.00 94.25 99 PHE A N 1
ATOM 794 C CA . PHE A 1 99 ? -15.308 1.764 5.047 1.00 94.25 99 PHE A CA 1
ATOM 795 C C . PHE A 1 99 ? -15.050 1.578 6.544 1.00 94.25 99 PHE A C 1
ATOM 797 O O . PHE A 1 99 ? -15.993 1.417 7.319 1.00 94.25 99 PHE A O 1
ATOM 804 N N . ARG A 1 100 ? -13.787 1.654 6.980 1.00 91.00 100 ARG A N 1
ATOM 805 C CA . ARG A 1 100 ? -13.414 1.554 8.395 1.00 91.00 100 ARG A CA 1
ATOM 806 C C . ARG A 1 100 ? -14.072 2.649 9.226 1.00 91.00 100 ARG A C 1
ATOM 808 O O . ARG A 1 100 ? -14.549 2.378 10.327 1.00 91.00 100 ARG A O 1
ATOM 815 N N . SER A 1 101 ? -14.103 3.875 8.710 1.00 92.94 101 SER A N 1
ATOM 816 C CA . SER A 1 101 ? -14.732 5.011 9.390 1.00 92.94 101 SER A CA 1
ATOM 817 C C . SER A 1 101 ? -16.232 4.774 9.564 1.00 92.94 101 SER A C 1
ATOM 819 O O . SER A 1 101 ? -16.743 4.873 10.679 1.00 92.94 101 SER A O 1
ATOM 821 N N . HIS A 1 102 ? -16.906 4.342 8.498 1.00 95.94 102 HIS A N 1
ATOM 822 C CA . HIS A 1 102 ? -18.322 3.984 8.533 1.00 95.94 102 HIS A CA 1
ATOM 823 C C . HIS A 1 102 ? -18.605 2.810 9.488 1.00 95.94 102 HIS A C 1
ATOM 825 O O . HIS A 1 102 ? -19.542 2.855 10.282 1.00 95.94 102 HIS A O 1
ATOM 831 N N . LEU A 1 103 ? -17.765 1.770 9.482 1.00 93.31 103 LEU A N 1
ATOM 832 C CA . LEU A 1 103 ? -17.890 0.632 10.394 1.00 93.31 103 LEU A CA 1
ATOM 833 C C . LEU A 1 103 ? -17.798 1.069 11.862 1.00 93.31 103 LEU A C 1
ATOM 835 O O . LEU A 1 103 ? -18.601 0.634 12.685 1.00 93.31 103 LEU A O 1
ATOM 839 N N . ILE A 1 104 ? -16.853 1.951 12.196 1.00 92.38 104 ILE A N 1
ATOM 840 C CA . ILE A 1 104 ? -16.719 2.502 13.550 1.00 92.38 104 ILE A CA 1
ATOM 841 C C . ILE A 1 104 ? -17.981 3.278 13.950 1.00 92.38 104 ILE A C 1
ATOM 843 O O . ILE A 1 104 ? -18.442 3.147 15.086 1.00 92.38 104 ILE A O 1
ATOM 847 N N . GLU A 1 105 ? -18.561 4.067 13.044 1.00 94.12 105 GLU A N 1
ATOM 848 C CA . GLU A 1 105 ? -19.807 4.799 13.303 1.00 94.12 105 GLU A CA 1
ATOM 849 C C . GLU A 1 105 ? -20.994 3.870 13.575 1.00 94.12 105 GLU A C 1
ATOM 851 O O . GLU A 1 105 ? -21.751 4.110 14.517 1.00 94.12 105 GLU A O 1
ATOM 856 N N . GLU A 1 106 ? -21.135 2.783 12.814 1.00 96.06 106 GLU A N 1
ATOM 857 C CA . GLU A 1 106 ? -22.181 1.785 13.050 1.00 96.06 106 GLU A CA 1
ATOM 858 C C . GLU A 1 106 ? -21.975 1.034 14.372 1.00 96.06 106 GLU A C 1
ATOM 860 O O . GLU A 1 106 ? -22.921 0.872 15.147 1.00 96.06 106 GLU A O 1
ATOM 865 N N . LEU A 1 107 ? -20.739 0.635 14.690 1.00 94.19 107 LEU A N 1
ATOM 866 C CA . LEU A 1 107 ? -20.425 -0.064 15.941 1.00 94.19 107 LEU A CA 1
ATOM 867 C C . LEU A 1 107 ? -20.720 0.796 17.174 1.00 94.19 107 LEU A C 1
ATOM 869 O O . LEU A 1 107 ? -21.235 0.283 18.168 1.00 94.19 107 LEU A O 1
ATOM 873 N N . ARG A 1 108 ? -20.484 2.111 17.104 1.00 94.06 108 ARG A N 1
ATOM 874 C CA . ARG A 1 108 ? -20.790 3.058 18.194 1.00 94.06 108 ARG A CA 1
ATOM 875 C C . ARG A 1 108 ? -22.271 3.118 18.565 1.00 94.06 108 ARG A C 1
ATOM 877 O O . ARG A 1 108 ? -22.601 3.585 19.651 1.00 94.06 108 ARG A O 1
ATOM 884 N N . LYS A 1 109 ? -23.172 2.656 17.694 1.00 95.56 109 LYS A N 1
ATOM 885 C CA . LYS A 1 109 ? -24.613 2.604 17.988 1.00 95.56 109 LYS A CA 1
ATOM 886 C C . LYS A 1 109 ? -24.976 1.462 18.938 1.00 95.56 109 LYS A C 1
ATOM 888 O O . LYS A 1 109 ? -26.031 1.519 19.564 1.00 95.56 109 LYS A O 1
ATOM 893 N N . ILE A 1 110 ? -24.133 0.431 19.024 1.00 95.75 110 ILE A N 1
ATOM 894 C CA . ILE A 1 110 ? -24.425 -0.814 19.752 1.00 95.75 110 ILE A CA 1
ATOM 895 C C . ILE A 1 110 ? -23.370 -1.183 20.802 1.00 95.75 110 ILE A C 1
ATOM 897 O O . ILE A 1 110 ? -23.673 -1.962 21.704 1.00 95.75 110 ILE A O 1
ATOM 901 N N . LEU A 1 111 ? -22.157 -0.631 20.715 1.00 93.38 111 LEU A N 1
ATOM 902 C CA . LEU A 1 111 ? -21.055 -0.879 21.642 1.00 93.38 111 LEU A CA 1
ATOM 903 C C . LEU A 1 111 ? -20.602 0.415 22.335 1.00 93.38 111 LEU A C 1
ATOM 905 O O . LEU A 1 111 ? -20.600 1.481 21.714 1.00 93.38 111 LEU A O 1
ATOM 909 N N . PRO A 1 112 ? -20.177 0.330 23.610 1.00 90.56 112 PRO A N 1
ATOM 910 C CA . PRO A 1 112 ? -19.525 1.443 24.288 1.00 90.56 112 PRO A CA 1
ATOM 911 C C . PRO A 1 112 ? -18.172 1.758 23.626 1.00 90.56 112 PRO A C 1
ATOM 913 O O . PRO A 1 112 ? -17.541 0.878 23.036 1.00 90.56 112 PRO A O 1
ATOM 916 N N . LEU A 1 113 ? -17.715 3.011 23.725 1.00 83.75 113 LEU A N 1
ATOM 917 C CA . LEU A 1 113 ? -16.499 3.487 23.048 1.00 83.75 113 LEU A CA 1
ATOM 918 C C . LEU A 1 113 ? -15.246 2.712 23.468 1.00 83.75 113 LEU A C 1
ATOM 920 O O . LEU A 1 113 ? -14.372 2.470 22.645 1.00 83.75 113 LEU A O 1
ATOM 924 N N . GLU A 1 114 ? -15.184 2.276 24.724 1.00 85.88 114 GLU A N 1
ATOM 925 C CA . GLU A 1 114 ? -14.087 1.479 25.275 1.00 85.88 114 GLU A CA 1
ATOM 926 C C . GLU A 1 114 ? -13.985 0.092 24.616 1.00 85.88 114 GLU A C 1
ATOM 928 O O . GLU A 1 114 ? -12.932 -0.538 24.662 1.00 85.88 114 GLU A O 1
ATOM 933 N N . GLY A 1 115 ? -15.069 -0.382 23.991 1.00 84.12 115 GLY A N 1
ATOM 934 C CA . GLY A 1 115 ? -15.109 -1.626 23.222 1.00 84.12 115 GLY A CA 1
ATOM 935 C C . GLY A 1 115 ? -14.674 -1.476 21.762 1.00 84.12 115 GLY A C 1
ATOM 936 O O . GLY A 1 115 ? -14.644 -2.473 21.045 1.00 84.12 115 GLY A O 1
ATOM 937 N N . ILE A 1 116 ? -14.355 -0.259 21.305 1.00 87.56 116 ILE A N 1
ATOM 938 C CA . ILE A 1 116 ? -13.963 0.034 19.922 1.00 87.56 116 ILE A CA 1
ATOM 939 C C . ILE A 1 116 ? -12.540 0.593 19.930 1.00 87.56 116 ILE A C 1
ATOM 941 O O . ILE A 1 116 ? -12.315 1.801 19.995 1.00 87.56 116 ILE A O 1
ATOM 945 N N . LEU A 1 117 ? -11.567 -0.311 19.866 1.00 84.38 117 LEU A N 1
ATOM 946 C CA . LEU A 1 117 ? -10.153 0.039 19.846 1.00 84.38 117 LEU A CA 1
ATOM 947 C C . LEU A 1 117 ? -9.694 0.298 18.406 1.00 84.38 117 LEU A C 1
ATOM 949 O O . LEU A 1 117 ? -9.629 -0.622 17.595 1.00 84.38 117 LEU A O 1
ATOM 953 N N . SER A 1 118 ? -9.388 1.556 18.086 1.00 82.25 118 SER A N 1
ATOM 954 C CA . SER A 1 118 ? -8.963 1.977 16.741 1.00 82.25 118 SER A CA 1
ATOM 955 C C . SER A 1 118 ? -7.645 2.754 16.726 1.00 82.25 118 SER A C 1
ATOM 957 O O . SER A 1 118 ? -7.246 3.257 15.677 1.00 82.25 118 SER A O 1
ATOM 959 N N . ASP A 1 119 ? -6.994 2.926 17.876 1.00 83.06 119 ASP A N 1
ATOM 960 C CA . ASP A 1 119 ? -5.701 3.598 17.946 1.00 83.06 119 ASP A CA 1
ATOM 961 C C . ASP A 1 119 ? -4.562 2.666 17.480 1.00 83.06 119 ASP A C 1
ATOM 963 O O . ASP A 1 119 ? -4.653 1.443 17.637 1.00 83.06 119 ASP A O 1
ATOM 967 N N . PRO A 1 120 ? -3.464 3.219 16.931 1.00 79.06 120 PRO A N 1
ATOM 968 C CA . PRO A 1 120 ? -2.338 2.428 16.442 1.00 79.06 120 PRO A CA 1
ATOM 969 C C . PRO A 1 120 ? -1.755 1.433 17.453 1.00 79.06 120 PRO A C 1
ATOM 971 O O . PRO A 1 120 ? -1.352 0.343 17.056 1.00 79.06 120 PRO A O 1
ATOM 974 N N . ALA A 1 121 ? -1.713 1.769 18.747 1.00 77.25 121 ALA A N 1
ATOM 975 C CA . ALA A 1 121 ? -1.121 0.894 19.757 1.00 77.25 121 ALA A CA 1
ATOM 976 C C . ALA A 1 121 ? -2.008 -0.327 20.031 1.00 77.25 121 ALA A C 1
ATOM 978 O O . ALA A 1 121 ? -1.494 -1.442 20.127 1.00 77.25 121 ALA A O 1
ATOM 979 N N . SER A 1 122 ? -3.326 -0.136 20.081 1.00 74.69 122 SER A N 1
ATOM 980 C CA . SER A 1 122 ? -4.287 -1.236 20.192 1.00 74.69 122 SER A CA 1
ATOM 981 C C . SER A 1 122 ? -4.298 -2.133 18.956 1.00 74.69 122 SER A C 1
ATOM 983 O O . SER A 1 122 ? -4.417 -3.349 19.087 1.00 74.69 122 SER A O 1
ATOM 985 N N . LEU A 1 123 ? -4.119 -1.552 17.765 1.00 70.50 123 LEU A N 1
ATOM 986 C CA . LEU A 1 123 ? -3.981 -2.319 16.527 1.00 70.50 123 LEU A CA 1
ATOM 987 C C . LEU A 1 123 ? -2.692 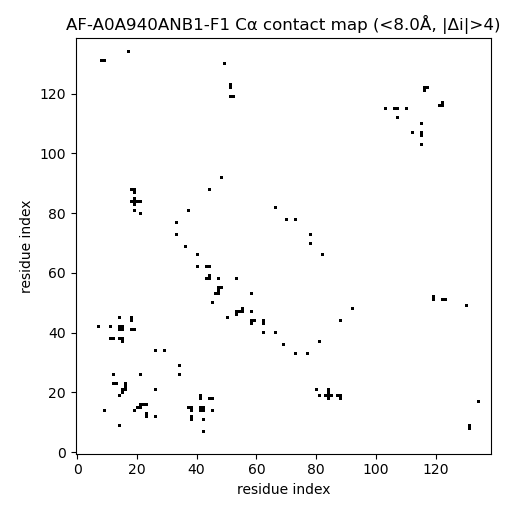-3.150 16.533 1.00 70.50 123 LEU A C 1
ATOM 989 O O . LEU A 1 123 ? -2.742 -4.322 16.190 1.00 70.50 123 LEU A O 1
ATOM 993 N N . VAL A 1 124 ? -1.555 -2.591 16.968 1.00 61.53 124 VAL A N 1
ATOM 994 C CA . VAL A 1 124 ? -0.276 -3.324 17.003 1.00 61.53 124 VAL A CA 1
ATOM 995 C C . VAL A 1 124 ? -0.219 -4.392 18.096 1.00 61.53 124 VAL A C 1
ATOM 997 O O . VAL A 1 124 ? 0.345 -5.459 17.868 1.00 61.53 124 VAL A O 1
ATOM 1000 N N . ALA A 1 125 ? -0.829 -4.164 19.261 1.00 52.56 125 ALA A N 1
ATOM 1001 C CA . ALA A 1 125 ? -0.891 -5.165 20.330 1.00 52.56 125 ALA A CA 1
ATOM 1002 C C . ALA A 1 125 ? -1.628 -6.452 19.907 1.00 52.56 125 ALA A C 1
ATOM 1004 O O . ALA A 1 125 ? -1.367 -7.517 20.462 1.00 52.56 125 ALA A O 1
ATOM 1005 N N . ALA A 1 126 ? -2.515 -6.360 18.912 1.00 50.56 126 ALA A N 1
ATOM 1006 C CA . ALA A 1 126 ? -3.183 -7.505 18.300 1.00 50.56 126 ALA A CA 1
ATOM 1007 C C . ALA A 1 126 ? -2.380 -8.149 17.146 1.00 50.56 126 ALA A C 1
ATOM 1009 O O . ALA A 1 126 ? -2.776 -9.193 16.639 1.00 50.56 126 ALA A O 1
ATOM 1010 N N . GLU A 1 127 ? -1.263 -7.543 16.731 1.00 51.09 127 GLU A N 1
ATOM 1011 C CA . GLU A 1 127 ? -0.599 -7.783 15.439 1.00 51.09 127 GLU A CA 1
ATOM 1012 C C . GLU A 1 127 ? 0.862 -8.214 15.533 1.00 51.09 127 GLU A C 1
ATOM 1014 O O . GLU A 1 127 ? 1.485 -8.471 14.507 1.00 51.09 127 GLU A O 1
ATOM 1019 N N . THR A 1 128 ? 1.440 -8.320 16.731 1.00 47.16 128 THR A N 1
ATOM 1020 C CA . THR A 1 128 ? 2.869 -8.649 16.904 1.00 47.16 128 THR A CA 1
ATOM 1021 C C . THR A 1 128 ? 3.300 -10.008 16.324 1.00 47.16 128 THR A C 1
ATOM 1023 O O . THR A 1 128 ? 4.494 -10.282 16.297 1.00 47.16 128 THR A O 1
ATOM 1026 N N . ASP A 1 129 ? 2.359 -10.823 15.838 1.00 49.66 129 ASP A N 1
ATOM 1027 C CA . ASP A 1 129 ? 2.580 -12.094 15.125 1.00 49.66 129 ASP A CA 1
ATOM 1028 C C . ASP A 1 129 ? 1.887 -12.135 13.735 1.00 49.66 129 ASP A C 1
ATOM 1030 O O . ASP A 1 129 ? 1.927 -13.147 13.045 1.00 49.66 129 ASP A O 1
ATOM 1034 N N . ALA A 1 130 ? 1.205 -11.057 13.313 1.00 50.28 130 ALA A N 1
ATOM 1035 C CA . ALA A 1 130 ? 0.180 -11.112 12.260 1.00 50.28 130 ALA A CA 1
ATOM 1036 C C . ALA A 1 130 ? 0.444 -10.267 11.000 1.00 50.28 130 ALA A C 1
ATOM 1038 O O . ALA A 1 130 ? -0.328 -10.371 10.045 1.00 50.28 130 ALA A O 1
ATOM 1039 N N . THR A 1 131 ? 1.528 -9.483 10.933 1.00 51.41 131 THR A N 1
ATOM 1040 C CA . THR A 1 131 ? 1.845 -8.693 9.724 1.00 51.41 131 THR A CA 1
ATOM 1041 C C . THR A 1 131 ? 1.967 -9.579 8.473 1.00 51.41 131 THR A C 1
ATOM 1043 O O . THR A 1 131 ? 1.529 -9.178 7.396 1.00 51.41 131 THR A O 1
ATOM 1046 N N . ASP A 1 132 ? 2.473 -10.809 8.629 1.00 52.97 132 ASP A N 1
ATOM 1047 C CA . ASP A 1 132 ? 2.527 -11.818 7.562 1.00 52.97 132 ASP A CA 1
ATOM 1048 C C . ASP A 1 132 ? 1.144 -12.458 7.293 1.00 52.97 132 ASP A C 1
ATOM 1050 O O . ASP A 1 132 ? 0.779 -12.689 6.143 1.00 52.97 132 ASP A O 1
ATOM 1054 N N . LEU A 1 133 ? 0.311 -12.662 8.324 1.00 48.88 133 LEU A N 1
ATOM 1055 C CA . LEU A 1 133 ? -1.053 -13.217 8.209 1.00 48.88 133 LEU A CA 1
ATOM 1056 C C . LEU A 1 133 ? -2.027 -12.289 7.466 1.00 48.88 133 LEU A C 1
ATOM 1058 O O . LEU A 1 133 ? -2.904 -12.760 6.742 1.00 48.88 133 LEU A O 1
ATOM 1062 N N . ARG A 1 134 ? -1.876 -10.965 7.591 1.00 54.41 134 ARG A N 1
ATOM 1063 C CA . ARG A 1 134 ? -2.709 -9.983 6.866 1.00 54.41 134 ARG A CA 1
ATOM 1064 C C . ARG A 1 134 ? -2.558 -10.062 5.344 1.00 54.41 134 ARG A C 1
ATOM 1066 O O . ARG A 1 134 ? -3.447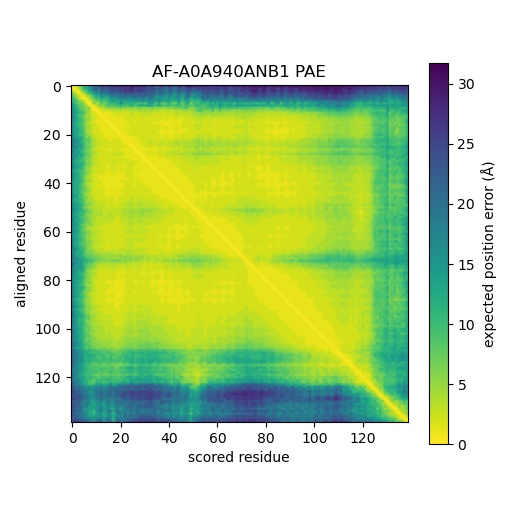 -9.630 4.608 1.00 54.41 134 ARG A O 1
ATOM 1073 N N . MET A 1 135 ? -1.450 -10.627 4.873 1.00 53.88 135 MET A N 1
ATOM 1074 C CA . MET A 1 135 ? -1.187 -10.876 3.4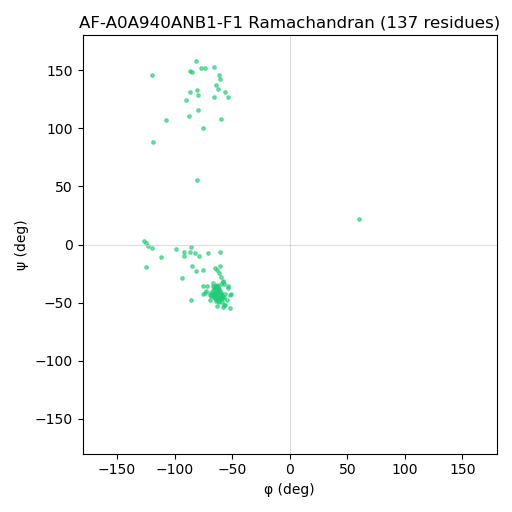58 1.00 53.88 135 MET A CA 1
ATOM 1075 C C . MET A 1 135 ? -1.855 -12.162 2.943 1.00 53.88 135 MET A C 1
ATOM 1077 O O . MET A 1 135 ? -2.138 -12.253 1.747 1.00 53.88 135 MET A O 1
ATOM 1081 N N . GLU A 1 136 ? -2.165 -13.114 3.830 1.00 51.12 136 GLU A N 1
ATOM 1082 C CA . GLU A 1 136 ? -2.886 -14.355 3.508 1.00 51.12 136 GLU A CA 1
ATOM 1083 C C . GLU A 1 136 ? -4.414 -14.190 3.516 1.00 51.12 136 GLU A C 1
ATOM 1085 O O . GLU A 1 136 ? -5.137 -14.998 2.928 1.00 51.12 136 GLU A O 1
ATOM 1090 N N . LEU A 1 137 ? -4.927 -13.133 4.151 1.00 44.28 137 LEU A N 1
ATOM 1091 C CA . LEU A 1 137 ? -6.359 -12.853 4.187 1.00 44.28 137 LEU A CA 1
ATOM 1092 C C . LEU A 1 137 ? -6.821 -12.174 2.880 1.00 44.28 137 LEU A C 1
ATOM 1094 O O . LEU A 1 137 ? -6.184 -11.223 2.408 1.00 44.28 137 LEU A O 1
ATOM 1098 N N . PRO A 1 138 ? -7.923 -12.628 2.255 1.00 41.19 138 PRO A N 1
ATOM 1099 C CA . PRO A 1 138 ? -8.533 -11.889 1.154 1.00 41.19 138 PRO A CA 1
ATOM 1100 C C . PRO A 1 138 ? -9.003 -10.519 1.668 1.00 41.19 138 PRO A C 1
ATOM 1102 O O . PRO A 1 138 ? -9.580 -10.449 2.752 1.00 41.19 138 PRO A O 1
ATOM 1105 N N . LEU A 1 139 ? -8.692 -9.455 0.912 1.00 47.44 139 LEU A N 1
ATOM 1106 C CA . LEU A 1 139 ? -9.218 -8.103 1.156 1.00 47.44 139 LEU A CA 1
ATOM 1107 C C . LEU A 1 139 ? -10.747 -8.116 1.096 1.00 47.44 139 LEU A C 1
ATOM 1109 O O . LEU A 1 139 ? -11.268 -8.749 0.145 1.00 47.44 139 LEU A O 1
#

Sequence (139 aa):
MPQKGPHISISPDFVVNRILRINIDDFEGWPESVRQLAISIAEELFLAAYNPFVNADTVRSSVQERYERESISLAHYYATVISEGITMFWSAHEAELEFRSHLIEELRKILPLEGILSDPASLVAAETDATDLRMELPL

Radius of gyration: 16.93 Å; Cα contacts (8 Å, |Δi|>4): 80; chains: 1; bounding box: 51×27×47 Å

pLDDT: mean 84.74, std 17.04, range [36.88, 98.0]

Solvent-accessible surface area (backbone atoms only — not comparable to full-atom values): 8192 Å² total; per-residue (Å²): 130,84,80,88,62,86,88,70,93,64,59,59,61,59,43,24,27,72,47,34,66,45,56,56,77,62,51,73,72,46,58,68,73,58,45,54,50,47,35,56,46,20,55,49,52,46,39,43,76,73,35,73,86,48,59,46,70,61,42,50,53,52,48,50,55,51,47,63,69,52,41,78,79,45,59,68,69,59,39,51,54,52,52,50,13,54,52,52,38,51,57,53,51,52,51,50,54,52,49,52,52,54,51,52,59,59,46,58,77,81,42,62,70,90,78,59,76,81,50,52,66,60,52,45,74,75,32,85,86,33,75,71,53,63,71,74,49,84,130

Mean predicted aligned error: 7.1 Å